Protein AF-A0A0N4Y4D9-F1 (afdb_monomer_lite)

Radius of gyration: 24.74 Å; chains: 1; bounding box: 45×28×63 Å

Foldseek 3Di:
DDPPPCPPPVVVVCVVVPDPDPVVCVCCVCVVCVVVVVVVVVVVVVVVVVVVVVVVVVQVCFQVDPVCVVVSVVDDPPDGNVVD

Structure (mmCIF, N/CA/C/O backbone):
data_AF-A0A0N4Y4D9-F1
#
_entry.id   AF-A0A0N4Y4D9-F1
#
loop_
_atom_site.group_PDB
_atom_site.id
_atom_site.type_symbol
_atom_site.label_atom_id
_atom_site.label_alt_id
_atom_site.label_comp_id
_atom_site.label_asym_id
_atom_site.label_entity_id
_atom_site.label_seq_id
_atom_site.pdbx_PDB_ins_code
_atom_site.Cartn_x
_atom_site.Cartn_y
_atom_site.Cartn_z
_atom_site.occupancy
_atom_site.B_iso_or_equiv
_atom_site.auth_seq_id
_atom_site.auth_comp_id
_atom_site.auth_asym_id
_atom_site.auth_atom_id
_atom_site.pdbx_PDB_model_num
ATOM 1 N N . MET A 1 1 ? 3.758 11.753 27.575 1.00 35.28 1 MET A N 1
ATOM 2 C CA . MET A 1 1 ? 3.141 11.347 26.293 1.00 35.28 1 MET A CA 1
ATOM 3 C C . MET A 1 1 ? 3.495 9.886 26.079 1.00 35.28 1 MET A C 1
ATOM 5 O O . MET A 1 1 ? 4.508 9.573 25.477 1.00 35.28 1 MET A O 1
ATOM 9 N N . MET A 1 2 ? 2.759 9.008 26.755 1.00 31.75 2 MET A N 1
ATOM 10 C CA . MET A 1 2 ? 3.147 7.620 26.987 1.00 31.75 2 MET A CA 1
ATOM 11 C C . MET A 1 2 ? 1.956 6.778 26.555 1.00 31.75 2 MET A C 1
ATOM 13 O O . MET A 1 2 ? 0.937 6.723 27.240 1.00 31.75 2 MET A O 1
ATOM 17 N N . THR A 1 3 ? 2.054 6.235 25.345 1.00 40.00 3 THR A N 1
ATOM 18 C CA . THR A 1 3 ? 1.144 5.246 24.769 1.00 40.00 3 THR A CA 1
ATOM 19 C C . THR A 1 3 ? 1.248 3.962 25.583 1.00 40.00 3 THR A C 1
ATOM 21 O O . THR A 1 3 ? 1.872 2.988 25.169 1.00 40.00 3 THR A O 1
ATOM 24 N N . HIS A 1 4 ? 0.670 3.967 26.781 1.00 37.94 4 HIS A N 1
ATOM 25 C CA . HIS A 1 4 ? 0.327 2.728 27.446 1.00 37.94 4 HIS A CA 1
ATOM 26 C C . HIS A 1 4 ? -0.805 2.113 26.638 1.00 37.94 4 HIS A C 1
ATOM 28 O O . HIS A 1 4 ? -1.880 2.692 26.492 1.00 37.94 4 HIS A O 1
ATOM 34 N N . VAL A 1 5 ? -0.515 0.941 26.087 1.00 43.47 5 VAL A N 1
ATOM 35 C CA . VAL A 1 5 ? -1.488 -0.101 25.797 1.00 43.47 5 VAL A CA 1
ATOM 36 C C . VAL A 1 5 ? -2.349 -0.243 27.052 1.00 43.47 5 VAL A C 1
ATOM 38 O O . VAL A 1 5 ? -2.005 -0.961 27.987 1.00 43.47 5 VAL A O 1
ATOM 41 N N . VAL A 1 6 ? -3.442 0.513 27.112 1.00 45.09 6 VAL A N 1
ATOM 42 C CA . VAL A 1 6 ? -4.532 0.265 28.044 1.00 45.09 6 VAL A CA 1
ATOM 43 C C . VAL A 1 6 ? -5.207 -0.984 27.494 1.00 45.09 6 VAL A C 1
ATOM 45 O O . VAL A 1 6 ? -6.180 -0.920 26.746 1.00 45.09 6 VAL A O 1
ATOM 48 N N . LEU A 1 7 ? -4.610 -2.139 27.799 1.00 46.31 7 LEU A N 1
ATOM 49 C CA . LEU A 1 7 ? -5.372 -3.356 28.018 1.00 46.31 7 LEU A CA 1
ATOM 50 C C . LEU A 1 7 ? -6.417 -2.960 29.054 1.00 46.31 7 LEU A C 1
ATOM 52 O O . LEU A 1 7 ? -6.111 -2.767 30.229 1.00 46.31 7 LEU A O 1
ATOM 56 N N . ASP A 1 8 ? -7.609 -2.676 28.543 1.00 49.19 8 ASP A N 1
ATOM 57 C CA . ASP A 1 8 ? -8.747 -2.181 29.294 1.00 49.19 8 ASP A CA 1
ATOM 58 C C . ASP A 1 8 ? -8.915 -3.055 30.541 1.00 49.19 8 ASP A C 1
ATOM 60 O O . ASP A 1 8 ? -9.035 -4.278 30.436 1.00 49.19 8 ASP A O 1
ATOM 64 N N . TRP A 1 9 ? -8.913 -2.450 31.730 1.00 52.62 9 TRP A N 1
ATOM 65 C CA . TRP A 1 9 ? -9.096 -3.163 33.003 1.00 52.62 9 TRP A CA 1
ATOM 66 C C . TRP A 1 9 ? -10.412 -3.981 33.003 1.00 52.62 9 TRP A C 1
ATOM 68 O O . TRP A 1 9 ? -10.555 -4.963 33.731 1.00 52.62 9 TRP A O 1
ATOM 78 N N . ASN A 1 10 ? -11.357 -3.622 32.121 1.00 55.59 10 ASN A N 1
ATOM 79 C CA . ASN A 1 10 ? -12.588 -4.357 31.825 1.00 55.59 10 ASN A CA 1
ATOM 80 C C . ASN A 1 10 ? -12.388 -5.660 31.027 1.00 55.59 10 ASN A C 1
ATOM 82 O O . ASN A 1 10 ? -13.127 -6.618 31.248 1.00 55.59 10 ASN A O 1
ATOM 86 N N . ILE A 1 11 ? -11.405 -5.732 30.123 1.00 55.06 11 ILE A N 1
ATOM 87 C CA . ILE A 1 11 ? -11.107 -6.944 29.336 1.00 55.06 11 ILE A CA 1
ATOM 88 C C . ILE A 1 11 ? -10.502 -8.021 30.242 1.00 55.06 11 ILE A C 1
ATOM 90 O O . ILE A 1 11 ? -10.914 -9.178 30.178 1.00 55.06 11 ILE A O 1
ATOM 94 N N . LEU A 1 12 ? -9.596 -7.638 31.149 1.00 51.25 12 LEU A N 1
ATOM 95 C CA . LEU A 1 12 ? -8.996 -8.570 32.110 1.00 51.25 12 LEU A CA 1
ATOM 96 C C . LEU A 1 12 ? -10.047 -9.142 33.084 1.00 51.25 12 LEU A C 1
ATOM 98 O O . LEU A 1 12 ? -10.042 -10.337 33.375 1.00 51.25 12 LEU A O 1
ATOM 102 N N . LYS A 1 13 ? -11.019 -8.319 33.506 1.00 53.41 13 LYS A N 1
ATOM 103 C CA . LYS A 1 13 ? -12.166 -8.740 34.337 1.00 53.41 13 LYS A CA 1
ATOM 104 C C . LYS A 1 13 ? -13.053 -9.798 33.662 1.00 53.41 13 LYS A C 1
ATOM 106 O O . LYS A 1 13 ? -13.634 -10.631 34.350 1.00 53.41 13 LYS A O 1
ATOM 111 N N . CYS A 1 14 ? -13.138 -9.787 32.332 1.00 49.09 14 CYS A N 1
ATOM 112 C CA . CYS A 1 14 ? -13.968 -10.702 31.542 1.00 49.09 14 CYS A CA 1
ATOM 113 C C . CYS A 1 14 ? -13.308 -12.082 31.328 1.00 49.09 14 CYS A C 1
ATOM 115 O O . CYS A 1 14 ? -14.004 -13.079 31.168 1.00 49.09 14 CYS A O 1
ATOM 117 N N . ILE A 1 15 ? -11.972 -12.167 31.388 1.00 52.91 15 ILE A N 1
ATOM 118 C CA . ILE A 1 15 ? -11.251 -13.456 31.398 1.00 52.91 15 ILE A CA 1
ATOM 119 C C . ILE A 1 15 ? -11.429 -14.153 32.760 1.00 52.91 15 ILE A C 1
ATOM 121 O O . ILE A 1 15 ? -11.509 -15.377 32.823 1.00 52.91 15 ILE A O 1
ATOM 125 N N . GLN A 1 16 ? -11.538 -13.379 33.847 1.00 45.06 16 GLN A N 1
ATOM 126 C CA . GLN A 1 16 ? -11.669 -13.899 35.214 1.00 45.06 16 GLN A CA 1
ATOM 127 C C . GLN A 1 16 ? -13.121 -14.229 35.620 1.00 45.06 16 GLN A C 1
ATOM 129 O O . GLN A 1 16 ? -13.331 -15.056 36.503 1.00 45.06 16 GLN A O 1
ATOM 134 N N . MET A 1 17 ? -14.124 -13.648 34.947 1.00 54.25 17 MET A N 1
ATOM 135 C CA . MET A 1 17 ? -15.531 -14.069 35.014 1.00 54.25 17 MET A CA 1
ATOM 136 C C . MET A 1 17 ? -16.019 -14.428 33.606 1.00 54.25 17 MET A C 1
ATOM 138 O O . MET A 1 17 ? -16.337 -13.539 32.823 1.00 54.25 17 MET A O 1
ATOM 142 N N . GLY A 1 18 ? -16.033 -15.729 33.293 1.00 54.59 18 GLY A N 1
ATOM 143 C CA . GLY A 1 18 ? -16.097 -16.337 31.952 1.00 54.59 18 GLY A CA 1
ATOM 144 C C . GLY A 1 18 ? -17.343 -16.108 31.082 1.00 54.59 18 GLY A C 1
ATOM 145 O O . GLY A 1 18 ? -17.834 -17.043 30.457 1.00 54.59 18 GLY A O 1
ATOM 146 N N . THR A 1 19 ? -17.841 -14.881 30.972 1.00 58.12 19 THR A N 1
ATOM 147 C CA . THR A 1 19 ? -18.916 -14.497 30.046 1.00 58.12 19 THR A CA 1
ATOM 148 C C . THR A 1 19 ? -18.384 -13.552 28.976 1.00 58.12 19 THR A C 1
ATOM 150 O O . THR A 1 19 ? -18.660 -12.351 28.986 1.00 58.12 19 THR A O 1
ATOM 153 N N . PHE A 1 20 ? -17.635 -14.107 28.020 1.00 61.88 20 PHE A N 1
ATOM 154 C CA . PHE A 1 20 ? -17.332 -13.429 26.760 1.00 61.88 20 PHE A CA 1
ATOM 155 C C . PHE A 1 20 ? -18.631 -13.277 25.957 1.00 61.88 20 PHE A C 1
ATOM 157 O O . PHE A 1 20 ? -19.047 -14.163 25.211 1.00 61.88 20 PHE A O 1
ATOM 164 N N . THR A 1 21 ? -19.323 -12.157 26.144 1.00 68.94 21 THR A N 1
ATOM 165 C CA . THR A 1 21 ? -20.508 -11.826 25.353 1.00 68.94 21 THR A CA 1
ATOM 166 C C . THR A 1 21 ? -20.062 -11.177 24.045 1.00 68.94 21 THR A C 1
ATOM 168 O O . THR A 1 21 ? -19.713 -10.000 23.989 1.00 68.94 21 THR A O 1
ATOM 171 N N . ILE A 1 22 ? -20.112 -11.957 22.962 1.00 72.56 22 ILE A N 1
ATOM 172 C CA . ILE A 1 22 ? -19.881 -11.520 21.573 1.00 72.56 22 ILE A CA 1
ATOM 173 C C . ILE A 1 22 ? -20.536 -10.155 21.241 1.00 72.56 22 ILE A C 1
ATOM 175 O O . ILE A 1 22 ? -19.853 -9.311 20.653 1.00 72.56 22 ILE A O 1
ATOM 179 N N . PRO A 1 23 ? -21.799 -9.858 21.632 1.00 72.19 23 PRO A N 1
ATOM 180 C CA . PRO A 1 23 ? -22.400 -8.552 21.337 1.00 72.19 23 PRO A CA 1
ATOM 181 C C . PRO A 1 23 ? -21.733 -7.384 22.079 1.00 72.19 23 PRO A C 1
ATOM 183 O O . PRO A 1 23 ? -21.650 -6.284 21.531 1.00 72.19 23 PRO A O 1
ATOM 186 N N . TYR A 1 24 ? -21.230 -7.606 23.299 1.00 66.88 24 TYR A N 1
ATOM 187 C CA . TYR A 1 24 ? -20.501 -6.587 24.054 1.00 66.88 24 TYR A CA 1
ATOM 188 C C . TYR A 1 24 ? -19.151 -6.289 23.390 1.00 66.88 24 TYR A C 1
ATOM 190 O O . TYR A 1 24 ? -18.816 -5.127 23.176 1.00 66.88 24 TYR A O 1
ATOM 198 N N . PHE A 1 25 ? -18.424 -7.326 22.957 1.00 71.00 25 PHE A N 1
ATOM 199 C CA . PHE A 1 25 ? -17.153 -7.166 22.243 1.00 71.00 25 PHE A CA 1
ATOM 200 C C . PHE A 1 25 ? -17.305 -6.389 20.927 1.00 71.00 25 PHE A C 1
ATOM 202 O O . PHE A 1 25 ? -16.544 -5.456 20.682 1.00 71.00 25 PHE A O 1
ATOM 209 N N . LEU A 1 26 ? -18.310 -6.713 20.105 1.00 71.00 26 LEU A N 1
ATOM 210 C CA . LEU A 1 26 ? -18.565 -6.005 18.842 1.00 71.00 26 LEU A CA 1
ATOM 211 C C . LEU A 1 26 ? -18.891 -4.524 19.065 1.00 71.00 26 LEU A C 1
ATOM 213 O O . LEU A 1 26 ? -18.394 -3.663 18.335 1.00 71.00 26 LEU A O 1
ATOM 217 N N . ARG A 1 27 ? -19.681 -4.209 20.099 1.00 71.69 27 ARG A N 1
ATOM 218 C CA . ARG A 1 27 ? -20.027 -2.825 20.438 1.00 71.69 27 ARG A CA 1
ATOM 219 C C . ARG A 1 27 ? -18.791 -2.030 20.864 1.00 71.69 27 ARG A C 1
ATOM 221 O O . ARG A 1 27 ? -18.591 -0.924 20.368 1.00 71.69 27 ARG A O 1
ATOM 228 N N . THR A 1 28 ? -17.934 -2.601 21.706 1.00 70.31 28 THR A N 1
ATOM 229 C CA . THR A 1 28 ? -16.710 -1.934 22.180 1.00 70.31 28 THR A CA 1
ATOM 230 C C . THR A 1 28 ? -15.648 -1.827 21.078 1.00 70.31 28 THR A C 1
ATOM 232 O O . THR A 1 28 ? -15.002 -0.792 20.932 1.00 70.31 28 THR A O 1
ATOM 235 N N . ALA A 1 29 ? -15.489 -2.857 20.245 1.00 68.75 29 ALA A N 1
ATOM 236 C CA . ALA A 1 29 ? -14.492 -2.869 19.175 1.00 68.75 29 ALA A CA 1
ATOM 237 C C . ALA A 1 29 ? -14.829 -1.904 18.024 1.00 68.75 29 ALA A C 1
ATOM 239 O O . ALA A 1 29 ? -13.930 -1.273 17.469 1.00 68.75 29 ALA A O 1
ATOM 240 N N . ILE A 1 30 ? -16.109 -1.771 17.664 1.00 69.62 30 ILE A N 1
ATOM 241 C CA . ILE A 1 30 ? -16.532 -0.950 16.520 1.00 69.62 30 ILE A CA 1
ATOM 242 C C . ILE A 1 30 ? -16.875 0.478 16.962 1.00 69.62 30 ILE A C 1
ATOM 244 O O . ILE A 1 30 ? -16.438 1.444 16.338 1.00 69.62 30 ILE A O 1
ATOM 248 N N . TRP A 1 31 ? -17.638 0.636 18.048 1.00 68.69 31 TRP A N 1
ATOM 249 C CA . TRP A 1 31 ? -18.209 1.935 18.418 1.00 68.69 31 TRP A CA 1
ATOM 250 C C . TRP A 1 31 ? -17.262 2.793 19.257 1.00 68.69 31 TRP A C 1
ATOM 252 O O . TRP A 1 31 ? -17.168 4.006 19.053 1.00 68.69 31 TRP A O 1
ATOM 262 N N . ASP A 1 32 ? -16.534 2.168 20.181 1.00 71.12 32 ASP A N 1
ATOM 263 C CA . ASP A 1 32 ? -15.601 2.861 21.076 1.00 71.12 32 ASP A CA 1
ATOM 264 C C . ASP A 1 32 ? -14.324 3.281 20.325 1.00 71.12 32 ASP A C 1
ATOM 266 O O . ASP A 1 32 ? -13.763 4.356 20.537 1.00 71.12 32 ASP A O 1
ATOM 270 N N . LYS A 1 33 ? -13.907 2.479 19.334 1.00 69.75 33 LYS A N 1
ATOM 271 C CA . LYS A 1 33 ? -12.713 2.732 18.509 1.00 69.75 33 LYS A CA 1
ATOM 272 C C . LYS A 1 33 ? -12.999 3.425 17.174 1.00 69.75 33 LYS A C 1
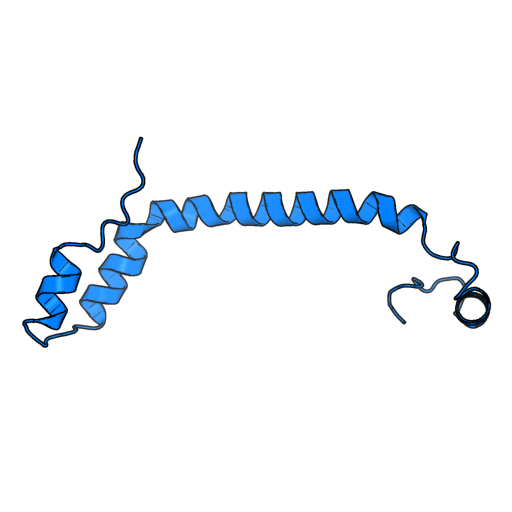ATOM 274 O O . LYS A 1 33 ? -12.119 3.459 16.315 1.00 69.75 33 LYS A O 1
ATOM 279 N N . LYS A 1 34 ? -14.171 4.047 16.993 1.00 71.12 34 LYS A N 1
ATOM 280 C CA . LYS A 1 34 ? -14.533 4.778 15.757 1.00 71.12 34 LYS A CA 1
ATOM 281 C C . LYS A 1 34 ? -13.469 5.789 15.302 1.00 71.12 34 LYS A C 1
ATOM 283 O O . LYS A 1 34 ? -13.223 5.928 14.110 1.00 71.12 34 LYS A O 1
ATOM 288 N N . GLY A 1 35 ? -12.785 6.442 16.247 1.00 75.19 35 GLY A N 1
ATOM 289 C CA . GLY A 1 35 ? -11.698 7.380 15.946 1.00 75.19 35 GLY A CA 1
ATOM 290 C C . GLY A 1 35 ? -10.487 6.717 15.282 1.00 75.19 35 GLY A C 1
ATOM 291 O O . GLY A 1 35 ? -9.916 7.285 14.357 1.00 75.19 35 GLY A O 1
ATOM 292 N N . TYR A 1 36 ? -10.140 5.490 15.682 1.00 76.25 36 TYR A N 1
ATOM 293 C CA . TYR A 1 36 ? -9.056 4.724 15.060 1.00 76.25 36 TYR A CA 1
ATOM 294 C C . TYR A 1 36 ? -9.421 4.264 13.647 1.00 76.25 36 TYR A C 1
ATOM 296 O O . TYR A 1 36 ? -8.581 4.329 12.756 1.00 76.25 36 TYR A O 1
ATOM 304 N N . TRP A 1 37 ? -10.677 3.871 13.415 1.00 76.38 37 TRP A N 1
ATOM 305 C CA . TRP A 1 37 ? -11.165 3.526 12.076 1.00 76.38 37 TRP A CA 1
ATOM 306 C C . TRP A 1 37 ? -11.166 4.729 11.128 1.00 76.38 37 TRP A C 1
ATOM 308 O O . TRP A 1 37 ? -10.750 4.604 9.979 1.00 76.38 37 TRP A O 1
ATOM 318 N N . ILE A 1 38 ? -1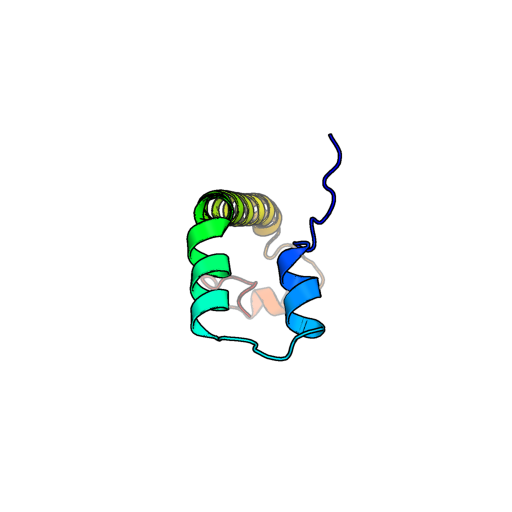1.557 5.910 11.614 1.00 78.69 38 ILE A N 1
ATOM 319 C CA . ILE A 1 38 ? -11.493 7.148 10.824 1.00 78.69 38 ILE A CA 1
ATOM 320 C C . ILE A 1 38 ? -10.038 7.535 10.538 1.00 78.69 38 ILE A C 1
ATOM 322 O O . ILE A 1 38 ? -9.734 7.936 9.420 1.00 78.69 38 ILE A O 1
ATOM 326 N N . ALA A 1 39 ? -9.130 7.378 11.506 1.00 80.31 39 ALA A N 1
ATOM 327 C CA . ALA A 1 39 ? -7.705 7.658 11.324 1.00 80.31 39 ALA A CA 1
ATOM 328 C C . ALA A 1 39 ? -6.997 6.643 10.406 1.00 80.31 39 ALA A C 1
ATOM 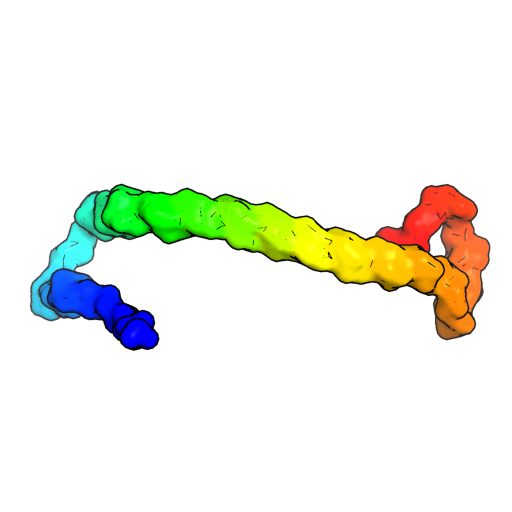330 O O . ALA A 1 39 ? -6.008 6.985 9.760 1.00 80.31 39 ALA A O 1
ATOM 331 N N . PHE A 1 40 ? -7.505 5.413 10.301 1.00 84.81 40 PHE A N 1
ATOM 332 C CA . PHE A 1 40 ? -6.947 4.385 9.423 1.00 84.81 40 PHE A CA 1
ATOM 333 C C . PHE A 1 40 ? -7.066 4.752 7.935 1.00 84.81 40 PHE A C 1
ATOM 335 O O . PHE A 1 40 ? -6.123 4.539 7.176 1.00 84.81 40 PHE A O 1
ATOM 342 N N . ILE A 1 41 ? -8.186 5.353 7.521 1.00 87.44 41 ILE A N 1
ATOM 343 C CA . ILE A 1 41 ? -8.453 5.724 6.120 1.00 87.44 41 ILE A CA 1
ATOM 344 C C . ILE A 1 41 ? -7.371 6.661 5.539 1.00 87.44 41 ILE A C 1
ATOM 346 O O . ILE A 1 41 ? -6.784 6.309 4.512 1.00 87.44 41 ILE A O 1
ATOM 350 N N . PRO A 1 42 ? -7.047 7.821 6.151 1.00 89.62 42 PRO A N 1
ATOM 351 C CA . PRO A 1 42 ? -6.009 8.701 5.627 1.00 89.62 42 PRO A CA 1
ATOM 352 C C . PRO A 1 42 ? -4.623 8.058 5.705 1.00 89.62 42 PRO A C 1
ATOM 354 O O . PRO A 1 42 ? -3.853 8.200 4.762 1.00 89.62 42 PRO A O 1
ATOM 357 N N . VAL A 1 43 ? -4.302 7.308 6.767 1.00 90.44 43 VAL A N 1
ATOM 358 C CA . VAL A 1 43 ? -3.005 6.612 6.883 1.00 90.44 43 VAL A CA 1
ATOM 359 C C . VAL A 1 43 ? -2.815 5.609 5.745 1.00 90.44 43 VAL A C 1
ATOM 361 O O . VAL A 1 43 ? -1.753 5.575 5.123 1.00 90.44 43 VAL A O 1
ATOM 364 N N . PHE A 1 44 ? -3.853 4.837 5.419 1.00 92.12 44 PHE A N 1
ATOM 365 C CA . PHE A 1 44 ? -3.827 3.908 4.294 1.00 92.12 44 PHE A CA 1
ATOM 366 C C . PHE A 1 44 ? -3.652 4.633 2.952 1.00 92.12 44 PHE A C 1
ATOM 368 O O . PHE A 1 44 ? -2.839 4.217 2.123 1.00 92.12 44 PHE A O 1
ATOM 375 N N . TYR A 1 45 ? -4.370 5.741 2.749 1.00 92.25 45 TYR A N 1
ATOM 376 C CA . TYR A 1 45 ? -4.256 6.555 1.539 1.00 92.25 45 TYR A CA 1
ATOM 377 C C . TYR A 1 45 ? -2.846 7.135 1.365 1.00 92.25 45 TYR A C 1
ATOM 379 O O . TYR A 1 45 ? -2.232 6.964 0.312 1.00 92.25 45 TYR A O 1
ATOM 387 N N . PHE A 1 46 ? -2.291 7.750 2.412 1.00 94.25 46 PHE A N 1
ATOM 388 C CA . PHE A 1 46 ? -0.933 8.288 2.373 1.00 94.25 46 PHE A CA 1
ATOM 389 C C . PHE A 1 46 ? 0.112 7.195 2.161 1.00 94.25 46 PHE A C 1
ATOM 391 O O . PHE A 1 46 ? 1.033 7.408 1.379 1.00 94.25 46 PHE A O 1
ATOM 398 N N . GLY A 1 47 ? -0.050 6.018 2.773 1.00 92.12 47 GLY A N 1
ATOM 399 C CA . GLY A 1 47 ? 0.824 4.870 2.520 1.00 92.12 47 GLY A CA 1
ATOM 400 C C . GLY A 1 47 ? 0.818 4.450 1.048 1.00 92.12 47 GLY A C 1
ATOM 401 O O . GLY A 1 47 ? 1.876 4.311 0.438 1.00 92.12 47 GLY A O 1
ATOM 402 N N . ARG A 1 48 ? -0.367 4.345 0.433 1.00 92.12 48 ARG A N 1
ATOM 403 C CA . ARG A 1 48 ? -0.502 4.036 -1.000 1.00 92.12 48 ARG A CA 1
ATOM 404 C C . ARG A 1 48 ? 0.135 5.099 -1.893 1.00 92.12 48 ARG A C 1
ATOM 406 O O . ARG A 1 48 ? 0.838 4.744 -2.837 1.00 92.12 48 ARG A O 1
ATOM 413 N N . CYS A 1 49 ? -0.092 6.379 -1.604 1.00 92.31 49 CYS A N 1
ATOM 414 C CA . CYS A 1 49 ? 0.516 7.475 -2.359 1.00 92.31 49 CYS A CA 1
ATOM 415 C C . CYS A 1 49 ? 2.041 7.504 -2.199 1.00 92.31 49 CYS A C 1
ATOM 417 O O . CYS A 1 49 ? 2.749 7.777 -3.166 1.00 92.31 49 CYS A O 1
ATOM 419 N N . TRP A 1 50 ? 2.548 7.195 -1.006 1.00 92.25 50 TRP A N 1
ATOM 420 C CA . TRP A 1 50 ? 3.978 7.141 -0.721 1.00 92.25 50 TRP A CA 1
ATOM 421 C C . TRP A 1 50 ? 4.672 6.010 -1.485 1.00 92.25 50 TRP A C 1
ATOM 423 O O . TRP A 1 50 ? 5.689 6.249 -2.138 1.00 92.25 50 TRP A O 1
ATOM 433 N N . ASP A 1 51 ? 4.086 4.808 -1.480 1.00 89.38 51 ASP A N 1
ATOM 434 C CA . ASP A 1 51 ? 4.561 3.687 -2.299 1.00 89.38 51 ASP A CA 1
ATOM 435 C C . ASP A 1 51 ? 4.588 4.065 -3.785 1.00 89.38 51 ASP A C 1
ATOM 437 O O . ASP A 1 51 ? 5.610 3.899 -4.448 1.00 89.38 51 ASP A O 1
ATOM 441 N N . ALA A 1 52 ? 3.489 4.617 -4.315 1.00 87.69 52 ALA A N 1
ATOM 442 C CA . ALA A 1 52 ? 3.394 5.004 -5.723 1.00 87.69 52 ALA A CA 1
ATOM 443 C C . ALA A 1 52 ? 4.444 6.061 -6.112 1.00 87.69 52 ALA A C 1
ATOM 445 O O . ALA A 1 52 ? 5.064 5.968 -7.174 1.00 87.69 52 ALA A O 1
ATOM 446 N N . ALA A 1 53 ? 4.704 7.031 -5.231 1.00 87.81 53 ALA A N 1
ATOM 447 C CA . ALA A 1 53 ? 5.747 8.030 -5.440 1.00 87.81 53 ALA A CA 1
ATOM 448 C C . ALA A 1 53 ? 7.148 7.392 -5.472 1.00 87.81 53 ALA A C 1
ATOM 450 O O . ALA A 1 53 ? 7.968 7.756 -6.318 1.00 87.81 53 ALA A O 1
ATOM 451 N N . GLY A 1 54 ? 7.418 6.407 -4.611 1.00 84.50 54 GLY A N 1
ATOM 452 C CA . GLY A 1 54 ? 8.659 5.630 -4.647 1.00 84.50 54 GLY A CA 1
ATOM 453 C C . GLY A 1 54 ? 8.808 4.824 -5.940 1.00 84.50 54 GLY A C 1
ATOM 454 O O . GLY A 1 54 ? 9.855 4.887 -6.592 1.00 84.50 54 GLY A O 1
ATOM 455 N N . TYR A 1 55 ? 7.738 4.140 -6.351 1.00 84.38 55 TYR A N 1
ATOM 456 C CA . TYR A 1 55 ? 7.711 3.334 -7.572 1.00 84.38 55 TYR A CA 1
ATOM 457 C C . TYR A 1 55 ? 7.930 4.157 -8.848 1.00 84.38 55 TYR A C 1
ATOM 459 O O . TYR A 1 55 ? 8.592 3.678 -9.765 1.00 84.38 55 TYR A O 1
ATOM 467 N N . SER A 1 56 ? 7.488 5.416 -8.895 1.00 84.62 56 SER A N 1
ATOM 468 C CA . SER A 1 56 ? 7.696 6.274 -10.074 1.00 84.62 56 SER A CA 1
ATOM 469 C C . SER A 1 56 ? 9.174 6.479 -10.442 1.00 84.62 56 SER A C 1
ATOM 471 O O . SER A 1 56 ? 9.512 6.589 -11.617 1.00 84.62 56 SER A O 1
ATOM 473 N N . LYS A 1 57 ? 10.084 6.487 -9.457 1.00 82.06 57 LYS A N 1
ATOM 474 C CA . LYS A 1 57 ? 11.529 6.642 -9.704 1.00 82.06 57 LYS A CA 1
ATOM 475 C C . LYS A 1 57 ? 12.153 5.379 -10.278 1.00 82.06 57 LYS A C 1
ATOM 477 O O . LYS A 1 57 ? 12.979 5.452 -11.183 1.00 82.06 57 LYS A O 1
ATOM 482 N N . VAL A 1 58 ? 11.767 4.224 -9.745 1.00 81.44 58 VAL A N 1
ATOM 483 C CA . VAL A 1 58 ? 12.272 2.925 -10.210 1.00 81.44 58 VAL A CA 1
ATOM 484 C C . VAL A 1 58 ? 11.650 2.525 -11.546 1.00 81.44 58 VAL A C 1
ATOM 486 O O . VAL A 1 58 ? 12.288 1.830 -12.332 1.00 81.44 58 VAL A O 1
ATOM 489 N N . GLU A 1 59 ? 10.457 3.032 -11.856 1.00 78.88 59 GLU A N 1
ATOM 490 C CA . GLU A 1 59 ? 9.825 2.879 -13.163 1.00 78.88 59 GLU A CA 1
ATOM 491 C C . GLU A 1 59 ? 10.664 3.492 -14.295 1.00 78.88 59 GLU A C 1
ATOM 493 O O . GLU A 1 59 ? 10.731 2.924 -15.383 1.00 78.88 59 GLU A O 1
ATOM 498 N N . MET A 1 60 ? 11.413 4.564 -14.023 1.00 77.19 60 MET A N 1
ATOM 499 C CA . MET A 1 60 ? 12.337 5.157 -15.003 1.00 77.19 60 MET A CA 1
ATOM 500 C C . MET A 1 60 ? 13.568 4.281 -15.288 1.00 77.19 60 MET A C 1
ATOM 502 O O . MET A 1 60 ? 14.305 4.544 -16.232 1.00 77.19 60 MET A O 1
ATOM 506 N N . MET A 1 61 ? 13.812 3.245 -14.478 1.00 77.94 61 MET A N 1
ATOM 507 C CA . MET A 1 61 ? 14.913 2.293 -14.670 1.00 77.94 61 MET A CA 1
ATOM 508 C C . MET A 1 61 ? 14.463 0.993 -15.353 1.00 77.94 61 MET A C 1
ATOM 510 O O . MET A 1 61 ? 15.284 0.095 -15.575 1.00 77.94 61 MET A O 1
ATOM 514 N N . LYS A 1 62 ? 13.174 0.872 -15.705 1.00 76.56 62 LYS A N 1
ATOM 515 C CA . LYS A 1 62 ? 12.634 -0.290 -16.423 1.00 76.56 62 LYS A CA 1
ATOM 516 C C . LYS A 1 62 ? 13.392 -0.498 -17.733 1.00 76.56 62 LYS A C 1
ATOM 518 O O . LYS A 1 62 ? 13.621 0.434 -18.490 1.00 76.56 62 LYS A O 1
ATOM 523 N N . GLY A 1 63 ? 13.787 -1.736 -18.011 1.00 76.94 63 GLY A N 1
ATOM 524 C CA . GLY A 1 63 ? 14.412 -2.083 -19.288 1.00 76.94 63 GLY A CA 1
ATOM 525 C C . GLY A 1 63 ? 15.910 -1.759 -19.414 1.00 76.94 63 GLY A C 1
ATOM 526 O O . GLY A 1 63 ? 16.532 -2.150 -20.396 1.00 76.94 63 GLY A O 1
ATOM 527 N N . HIS A 1 64 ? 16.518 -1.088 -18.431 1.00 80.44 64 HIS A N 1
ATOM 528 C CA . HIS A 1 64 ? 17.914 -0.633 -18.520 1.00 80.44 64 HIS A CA 1
ATOM 529 C C . HIS A 1 64 ? 18.948 -1.601 -17.910 1.00 80.44 64 HIS A C 1
ATOM 531 O O . HIS A 1 64 ? 20.155 -1.378 -18.013 1.00 80.44 64 HIS A O 1
ATOM 537 N N . SER A 1 65 ? 18.515 -2.694 -17.275 1.00 80.94 65 SER A N 1
ATOM 538 C CA . SER A 1 65 ? 19.417 -3.685 -16.677 1.00 80.94 65 SER A CA 1
ATOM 539 C C . SER A 1 65 ? 20.086 -4.570 -17.736 1.00 80.94 65 SER A C 1
ATOM 541 O O . SER A 1 65 ? 19.394 -5.254 -18.490 1.00 80.94 65 SER A O 1
ATOM 543 N N . LYS A 1 66 ? 21.424 -4.666 -17.720 1.00 83.12 66 LYS A N 1
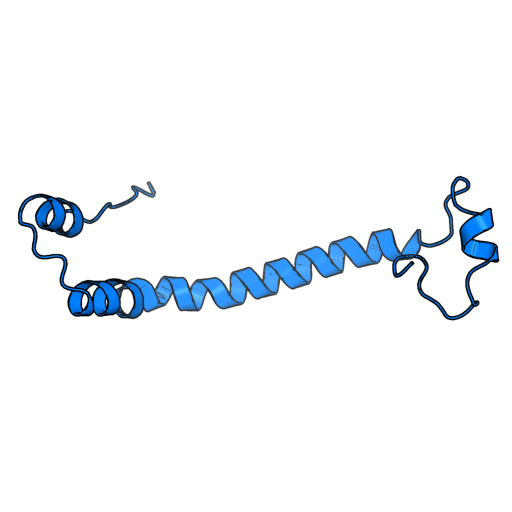ATOM 544 C CA . LYS A 1 66 ? 22.179 -5.569 -18.615 1.00 83.12 66 LYS A CA 1
ATOM 545 C C . LYS A 1 66 ? 21.865 -7.054 -18.389 1.00 83.12 66 LYS A C 1
ATOM 547 O O . LYS A 1 66 ? 21.869 -7.820 -19.339 1.00 83.12 66 LYS A O 1
ATOM 552 N N . MET A 1 67 ? 21.551 -7.440 -17.150 1.00 81.69 67 MET A N 1
ATOM 553 C CA . MET A 1 67 ? 21.236 -8.826 -16.771 1.00 81.69 67 MET A CA 1
ATOM 554 C C . MET A 1 67 ? 19.980 -9.382 -17.462 1.00 81.69 67 MET A C 1
ATOM 556 O O . MET A 1 67 ? 19.898 -10.580 -17.696 1.00 81.69 67 MET A O 1
ATOM 560 N N . TYR A 1 68 ? 19.011 -8.524 -17.793 1.00 79.75 68 TYR A N 1
ATOM 561 C CA . TYR A 1 68 ? 17.726 -8.934 -18.372 1.00 79.75 68 TYR A CA 1
ATOM 562 C C . TYR A 1 68 ? 17.526 -8.429 -19.806 1.00 79.75 68 TYR A C 1
ATOM 564 O O . TYR A 1 68 ? 16.408 -8.481 -20.317 1.00 79.75 68 TYR A O 1
ATOM 572 N N . ALA A 1 69 ? 18.588 -7.948 -20.462 1.00 82.94 69 ALA A N 1
ATOM 573 C CA . ALA A 1 69 ? 18.513 -7.357 -21.798 1.00 82.94 69 ALA A CA 1
ATOM 574 C C . ALA A 1 69 ? 17.896 -8.317 -22.830 1.00 82.94 69 ALA A C 1
ATOM 576 O O . ALA A 1 69 ? 17.029 -7.909 -23.601 1.00 82.94 69 ALA A O 1
ATOM 577 N N . ASP A 1 70 ? 18.262 -9.600 -22.780 1.00 85.81 70 ASP A N 1
ATOM 578 C CA . ASP A 1 70 ? 17.739 -10.622 -23.695 1.00 85.81 70 ASP A CA 1
ATOM 579 C C . ASP A 1 70 ? 16.237 -10.871 -23.482 1.00 85.81 70 ASP A C 1
ATOM 581 O O . ASP A 1 70 ? 15.467 -10.971 -24.438 1.00 85.81 70 ASP A O 1
ATOM 585 N N . ARG A 1 71 ? 15.780 -10.885 -22.219 1.00 81.69 71 ARG A N 1
ATOM 586 C CA . ARG A 1 71 ? 14.352 -11.023 -21.889 1.00 81.69 71 ARG A CA 1
ATOM 587 C C . ARG A 1 71 ? 13.562 -9.815 -22.392 1.00 81.69 71 ARG A C 1
ATOM 589 O O . ARG A 1 71 ? 12.492 -9.992 -22.966 1.00 81.69 71 ARG A O 1
ATOM 596 N N . ILE A 1 72 ? 14.095 -8.606 -22.232 1.00 81.50 72 ILE A N 1
ATOM 597 C CA . ILE A 1 72 ? 13.433 -7.370 -22.675 1.00 81.50 72 ILE A CA 1
ATOM 598 C C . ILE A 1 72 ? 13.264 -7.341 -24.200 1.00 81.50 72 ILE A C 1
ATOM 600 O O . ILE A 1 72 ? 12.222 -6.907 -24.682 1.00 81.50 72 ILE A O 1
ATOM 604 N N . GLN A 1 73 ? 14.233 -7.856 -24.962 1.00 82.75 73 GLN A N 1
ATOM 605 C CA . GLN A 1 73 ? 14.131 -7.952 -26.426 1.00 82.75 73 GLN A CA 1
ATOM 606 C C . GLN A 1 73 ? 13.056 -8.942 -26.895 1.00 82.75 73 GLN A C 1
ATOM 608 O O . GLN A 1 73 ? 12.469 -8.746 -27.957 1.00 82.75 73 GLN A O 1
ATOM 613 N N . SER A 1 74 ? 12.788 -9.989 -26.107 1.00 85.38 74 SER A N 1
ATOM 614 C CA . SER A 1 74 ? 11.745 -10.979 -26.405 1.00 85.38 74 SER A CA 1
ATOM 615 C C . SER A 1 74 ? 10.322 -10.493 -26.101 1.00 85.38 74 SER A C 1
ATOM 617 O O . SER A 1 74 ? 9.352 -11.077 -26.587 1.00 85.38 74 SER A O 1
ATOM 619 N N . LEU A 1 75 ? 10.181 -9.430 -25.303 1.00 84.06 75 LEU A N 1
ATOM 620 C CA . LEU A 1 75 ? 8.883 -8.889 -24.919 1.00 84.06 75 LEU A CA 1
ATOM 621 C C . LEU A 1 75 ? 8.291 -8.027 -26.048 1.00 84.06 75 LEU A C 1
ATOM 623 O O . LEU A 1 75 ? 9.014 -7.314 -26.750 1.00 84.06 75 LEU A O 1
ATOM 627 N N . PRO A 1 76 ? 6.959 -8.037 -26.231 1.00 83.00 76 PRO A N 1
AT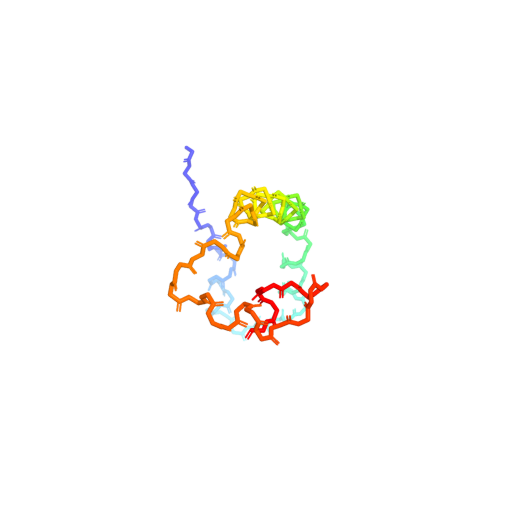OM 628 C CA . PRO A 1 76 ? 6.317 -7.137 -27.177 1.00 83.00 76 PRO A CA 1
ATOM 629 C C . PRO A 1 76 ? 6.556 -5.678 -26.761 1.00 83.00 76 PRO A C 1
ATOM 631 O O . PRO A 1 76 ? 6.424 -5.330 -25.593 1.00 83.00 76 PRO A O 1
ATOM 634 N N . LYS A 1 77 ? 6.867 -4.798 -27.726 1.00 78.00 77 LYS A N 1
ATOM 635 C CA . LYS A 1 77 ? 7.319 -3.403 -27.491 1.00 78.00 77 LYS A CA 1
ATOM 636 C C . LYS A 1 77 ? 6.381 -2.521 -26.647 1.00 78.00 77 LYS A C 1
ATOM 638 O O . LYS A 1 77 ? 6.784 -1.448 -26.222 1.00 78.00 77 LYS A O 1
ATOM 643 N N . HIS A 1 78 ? 5.134 -2.937 -26.453 1.00 81.75 78 HIS A N 1
ATOM 644 C CA . HIS A 1 78 ? 4.102 -2.219 -25.701 1.00 81.75 78 HIS A CA 1
ATOM 645 C C . HIS A 1 78 ? 3.800 -2.853 -24.332 1.00 81.75 78 HIS A C 1
ATOM 647 O O . HIS A 1 78 ? 2.895 -2.399 -23.634 1.00 81.75 78 HIS A O 1
ATOM 653 N N . ALA A 1 79 ? 4.503 -3.923 -23.958 1.00 78.00 79 ALA A N 1
ATOM 654 C CA . ALA A 1 79 ? 4.338 -4.576 -22.669 1.00 78.00 79 ALA A CA 1
ATOM 655 C C . ALA A 1 79 ? 5.247 -3.953 -21.607 1.00 78.00 79 ALA A C 1
ATOM 657 O O . ALA A 1 79 ? 6.413 -3.664 -21.863 1.00 78.00 79 ALA A O 1
ATOM 658 N N . ASP A 1 80 ? 4.710 -3.803 -20.395 1.00 79.75 80 ASP A N 1
ATOM 659 C CA . ASP A 1 80 ? 5.494 -3.404 -19.229 1.00 79.75 80 ASP A CA 1
ATOM 660 C C . ASP A 1 80 ? 6.463 -4.540 -18.837 1.00 79.75 80 ASP A C 1
ATOM 662 O O . ASP A 1 80 ? 5.994 -5.649 -18.542 1.00 79.75 80 ASP A O 1
ATOM 666 N N . PRO A 1 81 ? 7.787 -4.290 -18.796 1.00 78.25 81 PRO A N 1
ATOM 667 C CA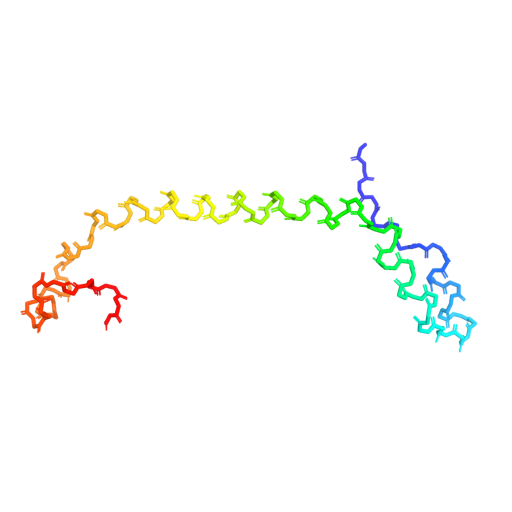 . PRO A 1 81 ? 8.785 -5.288 -18.423 1.00 78.25 81 PRO A CA 1
ATOM 668 C C . PRO A 1 81 ? 8.607 -5.911 -17.037 1.00 78.25 81 PRO A C 1
ATOM 670 O O . PRO A 1 81 ? 9.190 -6.956 -16.787 1.00 78.25 81 PRO A O 1
ATOM 673 N N . TRP A 1 82 ? 7.862 -5.290 -16.119 1.00 73.06 82 TRP A N 1
ATOM 674 C CA . TRP A 1 82 ? 7.657 -5.828 -14.763 1.00 73.06 82 TRP A CA 1
ATOM 675 C C . TRP A 1 82 ? 6.429 -6.716 -14.610 1.00 73.06 82 TRP A C 1
ATOM 677 O O . TRP A 1 82 ? 6.218 -7.304 -13.550 1.00 73.06 82 TRP A O 1
ATOM 687 N N . LYS A 1 83 ? 5.600 -6.811 -15.649 1.00 72.62 83 LYS A N 1
ATOM 688 C CA . LYS A 1 83 ? 4.421 -7.677 -15.628 1.00 72.62 83 LYS A CA 1
ATOM 689 C C . LYS A 1 83 ? 4.757 -9.145 -15.940 1.00 72.62 83 LYS A C 1
ATOM 691 O O . LYS A 1 83 ? 3.916 -10.008 -15.695 1.00 72.62 83 LYS A O 1
ATOM 696 N N . TYR A 1 84 ? 5.955 -9.409 -16.463 1.00 61.09 84 TYR A N 1
ATOM 697 C CA . TYR A 1 84 ? 6.444 -10.698 -16.966 1.00 61.09 84 TYR A CA 1
ATOM 698 C C . TYR A 1 84 ? 7.828 -11.024 -16.384 1.00 61.09 84 TYR A C 1
ATOM 700 O O . TYR A 1 84 ? 8.179 -12.222 -16.273 1.00 61.09 84 TYR A O 1
#

Organism: Nippostrongylus brasiliensis (NCBI:txid27835)

pLDDT: mean 72.48, std 15.35, range [31.75, 94.25]

Secondary structure (DSSP, 8-state):
--------HHHHHHHHS----HHHHHHIIIIITHHHHHHHHHHHHHHHHHHHHHHHHHHTTTT--GGGHHHHHHS-TTS-TT--

Sequence (84 aa):
MMTHVVLDWNILKCIQMGTFTIPYFLRTAIWDKKGYWIAFIPVFYFGRCWDAAGYSKVEMMKGHSKMYADRIQSLPKHADPWKY